Protein AF-A0A3N5JQF6-F1 (afdb_monomer_lite)

pLDDT: mean 88.03, std 6.86, range [58.97, 95.31]

Foldseek 3Di:
DEEAQEAEPDPDPVCSVVSNVVSVVVQVVQVPVPPDDYQDPVLRDVCPPPPDDVVVSCVSSVHPDYHYYHDDDDD

Radius of gyration: 12.5 Å; chains: 1; bounding box: 28×23×32 Å

Secondary structure (DSSP, 8-state):
-EEPPPEE-SS-THHHHHHHHHHHHHHHHHHT-TT-----HHHHHTTTT----HHHHHHHHT-S-EE--EE----

Sequence (75 aa):
MAVLPFVNMSSDPEQEYFSDGISEEILNSLSRVKELQVAGRTSSFAFKGQNQDLRRIGEALGVANILEGSVRKSG

Structure (mmCIF, N/CA/C/O backbone):
data_AF-A0A3N5JQF6-F1
#
_entry.id   AF-A0A3N5JQF6-F1
#
loop_
_atom_site.group_PDB
_atom_site.id
_atom_site.type_symbol
_atom_site.label_atom_id
_atom_site.label_alt_id
_atom_site.label_comp_id
_atom_site.label_asym_id
_atom_site.label_entity_id
_atom_site.label_seq_id
_atom_site.pdbx_PDB_ins_code
_atom_site.Cartn_x
_atom_site.Cartn_y
_atom_site.Cartn_z
_atom_site.occupancy
_atom_site.B_iso_or_equiv
_atom_site.auth_seq_id
_atom_site.auth_comp_id
_atom_site.auth_asym_id
_atom_site.auth_atom_id
_atom_site.pdbx_PDB_model_num
ATOM 1 N N . MET A 1 1 ? -8.479 3.227 7.012 1.00 92.44 1 MET A N 1
ATOM 2 C CA . MET A 1 1 ? -8.168 3.226 5.569 1.00 92.44 1 MET A CA 1
ATOM 3 C C . MET A 1 1 ? -6.809 2.593 5.346 1.00 92.44 1 MET A C 1
ATOM 5 O O . MET A 1 1 ? -6.006 2.600 6.268 1.00 92.44 1 MET A O 1
ATOM 9 N N . ALA A 1 2 ? -6.540 2.060 4.165 1.00 94.06 2 ALA A N 1
ATOM 10 C CA . ALA A 1 2 ? -5.218 1.561 3.792 1.00 94.06 2 ALA A CA 1
ATOM 11 C C . ALA A 1 2 ? -4.712 2.275 2.539 1.00 94.06 2 ALA A C 1
ATOM 13 O O . ALA A 1 2 ? -5.516 2.734 1.728 1.00 94.06 2 ALA A O 1
ATOM 14 N N . VAL A 1 3 ? -3.391 2.354 2.396 1.00 94.38 3 VAL A N 1
ATOM 15 C CA . VAL A 1 3 ? -2.722 2.791 1.166 1.00 94.38 3 VAL A CA 1
ATOM 16 C C . VAL A 1 3 ? -1.965 1.586 0.638 1.00 94.38 3 VAL A C 1
ATOM 18 O O . VAL A 1 3 ? -1.009 1.144 1.275 1.00 94.38 3 VAL A O 1
ATOM 21 N N . LEU A 1 4 ? -2.423 1.019 -0.474 1.00 93.31 4 LEU A N 1
ATOM 22 C CA . LEU A 1 4 ? -1.714 -0.083 -1.116 1.00 93.31 4 LEU A CA 1
ATOM 23 C C . LEU A 1 4 ? -0.506 0.454 -1.891 1.00 93.31 4 LEU A C 1
ATOM 25 O O . LEU A 1 4 ? -0.542 1.604 -2.330 1.00 93.31 4 LEU A O 1
ATOM 29 N N . PRO A 1 5 ? 0.561 -0.346 -2.064 1.00 91.06 5 PRO A N 1
ATOM 30 C CA . PRO A 1 5 ? 1.713 0.058 -2.861 1.00 91.06 5 PRO A CA 1
ATOM 31 C C . PRO A 1 5 ? 1.291 0.406 -4.283 1.00 91.06 5 PRO A C 1
ATOM 33 O O . PRO A 1 5 ? 0.593 -0.368 -4.942 1.00 91.06 5 PRO A O 1
ATOM 36 N N . PHE A 1 6 ? 1.702 1.581 -4.745 1.00 91.06 6 PHE A N 1
ATOM 37 C CA . PHE A 1 6 ? 1.361 2.055 -6.073 1.00 91.06 6 PHE A CA 1
ATOM 38 C C . PHE A 1 6 ? 2.113 1.241 -7.114 1.00 91.06 6 PHE A C 1
ATOM 40 O O . PHE A 1 6 ? 3.299 0.946 -6.971 1.00 91.06 6 PHE A O 1
ATOM 47 N N . VAL A 1 7 ? 1.413 0.904 -8.189 1.00 87.38 7 VAL A N 1
ATOM 48 C CA . VAL A 1 7 ? 1.977 0.104 -9.271 1.00 87.38 7 VAL A CA 1
ATOM 49 C C . VAL A 1 7 ? 2.876 0.980 -10.136 1.00 87.38 7 VAL A C 1
ATOM 51 O O . VAL A 1 7 ? 2.461 2.039 -10.617 1.00 87.38 7 VAL A O 1
ATOM 54 N N . ASN A 1 8 ? 4.100 0.524 -10.378 1.00 84.25 8 ASN A N 1
ATOM 55 C CA . ASN A 1 8 ? 4.969 1.127 -11.374 1.00 84.25 8 ASN A CA 1
ATOM 56 C C . ASN A 1 8 ? 4.418 0.842 -12.781 1.00 84.25 8 ASN A C 1
ATOM 58 O O . ASN A 1 8 ? 4.340 -0.307 -13.211 1.00 84.25 8 ASN A O 1
ATOM 62 N N . MET A 1 9 ? 4.024 1.889 -13.510 1.00 81.69 9 MET A N 1
ATOM 63 C CA . MET A 1 9 ? 3.594 1.772 -14.912 1.00 81.69 9 MET A CA 1
ATOM 64 C C . MET A 1 9 ? 4.744 1.939 -15.917 1.00 81.69 9 MET A C 1
ATOM 66 O O . MET A 1 9 ? 4.504 1.908 -17.125 1.00 81.69 9 MET A O 1
ATOM 70 N N . SER A 1 10 ? 5.975 2.149 -15.446 1.00 75.56 10 SER A N 1
ATOM 71 C CA . SER A 1 10 ? 7.179 2.132 -16.276 1.00 75.56 10 SER A CA 1
ATOM 72 C C . SER A 1 10 ? 7.697 0.701 -16.439 1.00 75.56 10 SER A C 1
ATOM 74 O O . SER A 1 10 ? 7.580 -0.122 -15.537 1.00 75.56 10 SER A O 1
ATOM 76 N N . SER A 1 11 ? 8.328 0.405 -17.575 1.00 71.75 11 SER A N 1
ATOM 77 C CA . SER A 1 11 ? 9.035 -0.863 -17.811 1.00 71.75 11 SER A CA 1
ATOM 78 C C . SER A 1 11 ? 10.420 -0.927 -17.148 1.00 71.75 11 SER A C 1
ATOM 80 O O . SER A 1 11 ? 11.135 -1.910 -17.320 1.00 71.75 11 SER A O 1
ATOM 82 N N . ASP A 1 12 ? 10.804 0.117 -16.415 1.00 79.06 12 ASP A N 1
ATOM 83 C CA . ASP A 1 12 ? 12.078 0.229 -15.711 1.00 79.06 12 ASP A CA 1
ATOM 84 C C . ASP A 1 12 ? 11.945 -0.223 -14.238 1.00 79.06 12 ASP A C 1
ATOM 86 O O . ASP A 1 12 ? 11.257 0.450 -13.457 1.00 79.06 12 ASP A O 1
ATOM 90 N N . PRO A 1 13 ? 12.600 -1.331 -13.835 1.00 71.69 13 PRO A N 1
ATOM 91 C CA . PRO A 1 13 ? 12.595 -1.825 -12.459 1.00 71.69 13 PRO A CA 1
ATOM 92 C C . PRO A 1 13 ? 13.189 -0.839 -11.448 1.00 71.69 13 PRO A C 1
ATOM 94 O O . PRO A 1 13 ? 12.808 -0.875 -10.279 1.00 71.69 13 PRO A O 1
ATOM 97 N N . GLU A 1 14 ? 14.082 0.068 -11.864 1.00 74.31 14 GLU A N 1
ATOM 98 C CA . GLU A 1 14 ? 14.636 1.093 -10.968 1.00 74.31 14 GLU A CA 1
ATOM 99 C C . GLU A 1 14 ? 13.552 2.080 -10.497 1.00 74.31 14 GLU A C 1
ATOM 101 O O . GLU A 1 14 ? 13.683 2.713 -9.447 1.00 74.31 14 GLU A O 1
ATOM 106 N N . GLN A 1 15 ? 12.429 2.170 -11.217 1.00 76.62 15 GLN A N 1
ATOM 107 C CA . GLN A 1 15 ? 11.286 3.008 -10.845 1.00 76.62 15 GLN A CA 1
ATOM 108 C C . GLN A 1 15 ? 10.318 2.338 -9.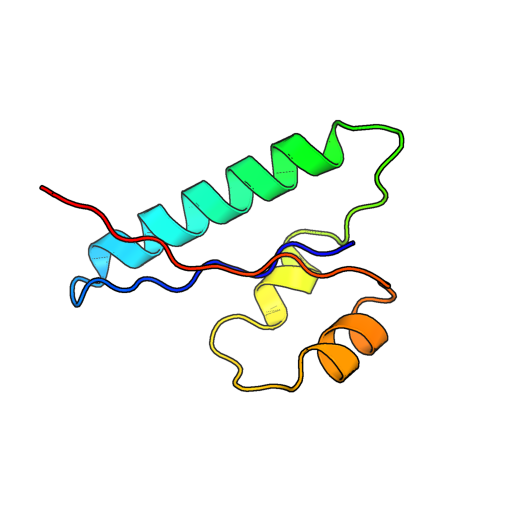864 1.00 76.62 15 GLN A C 1
ATOM 110 O O . GLN A 1 15 ? 9.414 2.995 -9.338 1.00 76.62 15 GLN A O 1
ATOM 115 N N . GLU A 1 16 ? 10.531 1.061 -9.549 1.00 81.56 16 GLU A N 1
ATOM 116 C CA . GLU A 1 16 ? 9.773 0.366 -8.510 1.00 81.56 16 GLU A CA 1
ATOM 117 C C . GLU A 1 16 ? 10.055 0.987 -7.138 1.00 81.56 16 GLU A C 1
ATOM 119 O O . GLU A 1 16 ? 9.128 1.316 -6.400 1.00 81.56 16 GLU A O 1
ATOM 124 N N . TYR A 1 17 ? 11.331 1.265 -6.847 1.00 84.25 17 TYR A N 1
ATOM 125 C CA . TYR A 1 17 ? 11.743 1.948 -5.618 1.00 84.25 17 TYR A CA 1
ATOM 126 C C . TYR A 1 17 ? 11.134 3.352 -5.511 1.00 84.25 17 TYR A C 1
ATOM 128 O O . TYR A 1 17 ? 10.746 3.791 -4.430 1.00 84.25 17 TYR A O 1
ATOM 136 N N . PHE A 1 18 ? 11.007 4.057 -6.639 1.00 85.62 18 PHE A N 1
ATOM 137 C CA . PHE A 1 18 ? 10.343 5.358 -6.674 1.00 85.62 18 PHE A CA 1
ATOM 138 C C . PHE A 1 18 ? 8.850 5.236 -6.345 1.00 85.62 18 PHE A C 1
ATOM 140 O O . PHE A 1 18 ? 8.335 6.000 -5.531 1.00 85.62 18 PHE A O 1
ATOM 147 N N . SER A 1 19 ? 8.166 4.253 -6.931 1.00 86.88 19 SER A N 1
ATOM 148 C CA . SER A 1 19 ? 6.741 3.997 -6.680 1.00 86.88 19 SER A CA 1
ATOM 149 C C . SER A 1 19 ? 6.480 3.612 -5.219 1.00 86.88 19 SER A C 1
ATOM 151 O O . SER A 1 19 ? 5.541 4.119 -4.597 1.00 86.88 19 SER A O 1
ATOM 153 N N . ASP A 1 20 ? 7.361 2.798 -4.636 1.00 87.56 20 ASP A N 1
ATOM 154 C CA . ASP A 1 20 ? 7.335 2.454 -3.213 1.00 87.56 20 ASP A CA 1
ATOM 155 C C . ASP A 1 20 ? 7.568 3.675 -2.324 1.00 87.56 20 ASP A C 1
ATOM 157 O O . ASP A 1 20 ? 6.786 3.916 -1.404 1.00 87.56 20 ASP A O 1
ATOM 161 N N . GLY A 1 21 ? 8.578 4.493 -2.632 1.00 89.50 21 GLY A N 1
ATOM 162 C CA . GLY A 1 21 ? 8.867 5.722 -1.893 1.00 89.50 21 GLY A CA 1
ATOM 163 C C . GLY A 1 21 ? 7.691 6.705 -1.891 1.00 89.50 21 GLY A C 1
ATOM 164 O O . GLY A 1 21 ? 7.353 7.263 -0.848 1.00 89.50 21 GLY A O 1
ATOM 165 N N . ILE A 1 22 ? 7.004 6.870 -3.026 1.00 90.12 22 ILE A N 1
ATOM 166 C CA . ILE A 1 22 ? 5.784 7.690 -3.109 1.00 90.12 22 ILE A CA 1
ATOM 167 C C . ILE A 1 22 ? 4.660 7.096 -2.251 1.00 90.12 22 ILE A C 1
ATOM 169 O O . ILE A 1 22 ? 3.999 7.824 -1.509 1.00 90.12 22 ILE A O 1
ATOM 173 N N . SER A 1 23 ? 4.462 5.779 -2.315 1.00 89.88 23 SER A N 1
ATOM 174 C CA . SER A 1 23 ? 3.444 5.085 -1.517 1.00 89.88 23 SER A CA 1
ATOM 175 C C . SER A 1 23 ? 3.686 5.263 -0.016 1.00 89.88 23 SER A C 1
ATOM 177 O O . SER A 1 23 ? 2.753 5.520 0.747 1.00 89.88 23 SER A O 1
ATOM 179 N N . GLU A 1 24 ? 4.946 5.175 0.410 1.00 90.00 24 GLU A N 1
ATOM 180 C CA . GLU A 1 24 ? 5.355 5.408 1.794 1.00 90.00 24 GLU A CA 1
ATOM 181 C C . GLU A 1 24 ? 5.127 6.844 2.242 1.00 90.00 24 GLU A C 1
ATOM 183 O O . GLU A 1 24 ? 4.598 7.057 3.333 1.00 90.00 24 GLU A O 1
ATOM 188 N N . GLU A 1 25 ? 5.479 7.831 1.420 1.00 92.38 25 GLU A N 1
ATOM 189 C CA . GLU A 1 25 ? 5.301 9.233 1.791 1.00 92.38 25 GLU A CA 1
ATOM 190 C C . GLU A 1 25 ? 3.817 9.599 1.927 1.00 92.38 25 GLU A C 1
ATOM 192 O O . GLU A 1 25 ? 3.432 10.328 2.846 1.00 92.38 25 GLU A O 1
ATOM 197 N N . ILE A 1 26 ? 2.957 9.035 1.071 1.00 91.50 26 ILE A N 1
ATOM 198 C CA . ILE A 1 26 ? 1.500 9.181 1.177 1.00 91.50 26 ILE A CA 1
ATOM 199 C C . ILE A 1 26 ? 0.991 8.516 2.457 1.00 91.50 26 ILE A C 1
ATOM 201 O O . ILE A 1 26 ? 0.249 9.142 3.216 1.00 91.50 26 ILE A O 1
ATOM 205 N N . LEU A 1 27 ? 1.408 7.278 2.737 1.00 91.44 27 LEU A N 1
ATOM 206 C CA . LEU A 1 27 ? 1.016 6.565 3.953 1.00 91.44 27 LEU A CA 1
ATOM 207 C C . LEU A 1 27 ? 1.437 7.335 5.212 1.00 91.44 27 LEU A C 1
ATOM 209 O O . LEU A 1 27 ? 0.628 7.510 6.124 1.00 91.44 27 LEU A O 1
ATOM 213 N N . ASN A 1 28 ? 2.668 7.847 5.243 1.00 91.19 28 ASN A N 1
ATOM 214 C CA . ASN A 1 28 ? 3.199 8.658 6.338 1.00 91.19 28 ASN A CA 1
ATOM 215 C C . ASN A 1 28 ? 2.473 9.999 6.474 1.00 91.19 28 ASN A C 1
ATOM 217 O O . ASN A 1 28 ? 2.267 10.492 7.581 1.00 91.19 28 ASN A O 1
ATOM 221 N N . SER A 1 29 ? 2.081 10.615 5.362 1.00 92.94 29 SER A N 1
ATOM 222 C CA . SER A 1 29 ? 1.340 11.875 5.386 1.00 92.94 29 SER A CA 1
ATOM 223 C C . SER A 1 29 ? -0.083 11.686 5.900 1.00 92.94 29 SER A C 1
ATOM 225 O O . SER A 1 29 ? -0.530 12.469 6.736 1.00 92.94 29 SER A O 1
ATOM 227 N N . LEU A 1 30 ? -0.765 10.618 5.485 1.00 90.75 30 LEU A N 1
ATOM 228 C CA . LEU A 1 30 ? -2.111 10.298 5.958 1.00 90.75 30 LEU A CA 1
ATOM 229 C C . LEU A 1 30 ? -2.121 9.822 7.414 1.00 90.75 30 LEU A C 1
ATOM 231 O O . LEU A 1 30 ? -3.042 10.165 8.146 1.00 90.75 30 LEU A O 1
ATOM 235 N N . SER A 1 31 ? -1.095 9.095 7.868 1.00 89.88 31 SER A N 1
ATOM 236 C CA . SER A 1 31 ? -1.003 8.636 9.264 1.00 89.88 31 SER A CA 1
ATOM 237 C C . SER A 1 31 ? -0.814 9.776 10.272 1.00 89.88 31 SER A C 1
ATOM 239 O O . SER A 1 31 ? -1.096 9.606 11.457 1.00 89.88 31 SER A O 1
ATOM 241 N N . ARG A 1 32 ? -0.369 10.953 9.810 1.00 91.44 32 ARG A N 1
ATOM 242 C CA . ARG A 1 32 ? -0.270 12.179 10.619 1.00 91.44 32 ARG A CA 1
ATOM 243 C C . ARG A 1 32 ? -1.608 12.907 10.787 1.00 91.44 32 ARG A C 1
ATOM 245 O O . ARG A 1 32 ? -1.716 13.759 11.669 1.00 91.44 32 ARG A O 1
ATOM 252 N N . VAL A 1 33 ? -2.619 12.589 9.9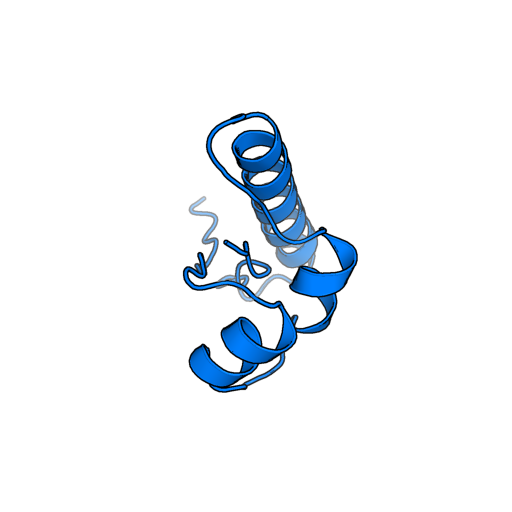77 1.00 93.06 33 VAL A N 1
ATOM 253 C CA . VAL A 1 33 ? -3.966 13.161 10.098 1.00 93.06 33 VAL A CA 1
ATOM 254 C C . VAL A 1 33 ? -4.708 12.406 11.198 1.00 93.06 33 VAL A C 1
ATOM 256 O O . VAL A 1 33 ? -5.021 11.230 11.046 1.00 93.06 33 VAL A O 1
ATOM 259 N N . LYS A 1 34 ? -4.982 13.068 12.326 1.00 88.94 34 LYS A N 1
ATOM 260 C CA . LYS A 1 34 ? -5.526 12.418 13.536 1.00 88.94 34 LYS A CA 1
ATOM 261 C C . LYS A 1 34 ? -6.910 11.806 13.319 1.00 88.94 34 LYS A C 1
ATOM 263 O O . LYS A 1 34 ? -7.273 10.842 13.984 1.00 88.94 34 LYS A O 1
ATOM 268 N N . GLU A 1 35 ? -7.671 12.375 12.399 1.00 91.81 35 GLU A N 1
ATOM 269 C CA . GLU A 1 35 ? -9.003 11.945 12.001 1.00 91.81 35 GLU A CA 1
ATOM 270 C C . GLU A 1 35 ? -8.971 10.695 11.106 1.00 91.81 35 GLU A C 1
ATOM 272 O O . GLU A 1 35 ? -10.005 10.060 10.898 1.00 91.81 35 GLU A O 1
ATOM 277 N N . LEU A 1 36 ? -7.797 10.317 10.584 1.00 89.75 36 LEU A N 1
ATOM 278 C CA . LEU A 1 36 ? -7.617 9.145 9.738 1.00 89.75 36 LEU A CA 1
ATOM 279 C C . LEU A 1 36 ? -6.936 8.016 10.511 1.00 89.75 36 LEU A C 1
ATOM 281 O O . LEU A 1 36 ? -5.768 8.081 10.882 1.00 89.75 36 LEU A O 1
ATOM 285 N N . GLN A 1 37 ? -7.653 6.909 10.678 1.00 89.62 37 GLN A N 1
ATOM 286 C CA . GLN A 1 37 ? -7.037 5.648 11.081 1.00 89.62 37 GLN A CA 1
ATOM 287 C C . GLN A 1 37 ? -6.461 4.960 9.845 1.00 89.62 37 GLN A C 1
ATOM 289 O O . GLN A 1 37 ? -7.216 4.578 8.946 1.00 89.62 37 GLN A O 1
ATOM 294 N N . VAL A 1 38 ? -5.139 4.800 9.786 1.00 92.06 38 VAL A N 1
ATOM 295 C CA . VAL A 1 38 ? -4.433 4.214 8.637 1.00 92.06 38 VAL A CA 1
ATOM 296 C C . VAL A 1 38 ? -3.844 2.852 9.014 1.00 92.06 38 VAL A C 1
ATOM 298 O O . VAL A 1 38 ? -3.197 2.721 10.051 1.00 92.06 38 VAL A O 1
ATOM 301 N N . ALA A 1 39 ? -4.070 1.831 8.181 1.00 92.88 39 ALA A N 1
ATOM 302 C CA . ALA A 1 39 ? -3.455 0.517 8.345 1.00 92.88 39 ALA A CA 1
ATOM 303 C C . ALA A 1 39 ? -1.928 0.622 8.209 1.00 92.88 39 ALA A C 1
ATOM 305 O O . ALA A 1 39 ? -1.415 1.360 7.367 1.00 92.88 39 ALA A O 1
ATOM 306 N N . GLY A 1 40 ? -1.197 -0.127 9.035 1.00 88.81 40 GLY A N 1
ATOM 307 C CA . GLY A 1 40 ? 0.263 -0.063 9.063 1.00 88.81 40 GLY A CA 1
ATOM 308 C C . GLY A 1 40 ? 0.907 -0.399 7.712 1.00 88.81 40 GLY A C 1
ATOM 309 O O . GLY A 1 40 ? 0.374 -1.194 6.932 1.00 88.81 40 GLY A O 1
ATOM 310 N N . ARG A 1 41 ? 2.092 0.179 7.462 1.00 87.38 41 ARG A N 1
ATOM 311 C CA . ARG A 1 41 ? 2.873 -0.026 6.229 1.00 87.38 41 ARG A CA 1
ATOM 312 C C . ARG A 1 41 ? 3.050 -1.505 5.904 1.00 87.38 41 ARG A C 1
ATOM 314 O O . ARG A 1 41 ? 2.672 -1.930 4.822 1.00 87.38 41 ARG A O 1
ATOM 321 N 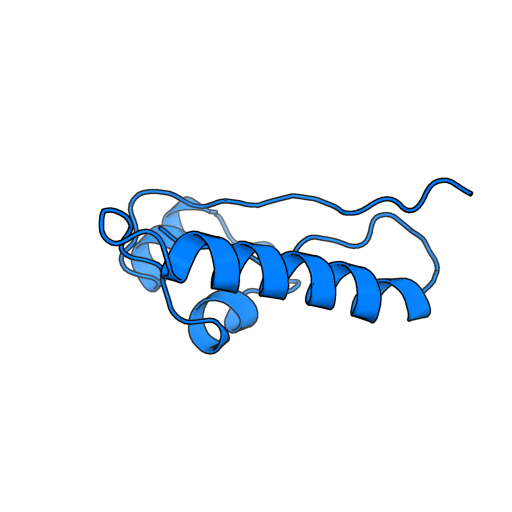N . THR A 1 42 ? 3.556 -2.297 6.847 1.00 89.94 42 THR A N 1
ATOM 322 C CA . THR A 1 42 ? 3.821 -3.730 6.636 1.00 89.94 42 THR A CA 1
ATOM 323 C C . THR A 1 42 ? 2.568 -4.498 6.219 1.00 89.94 42 THR A C 1
ATOM 325 O O . THR A 1 42 ? 2.631 -5.314 5.304 1.00 89.94 42 THR A O 1
ATOM 328 N N . SER A 1 43 ? 1.423 -4.206 6.843 1.00 92.06 43 SER A N 1
ATOM 329 C CA . SER A 1 43 ? 0.155 -4.860 6.515 1.00 92.06 43 SER A CA 1
ATOM 330 C C . SER A 1 43 ? -0.310 -4.504 5.106 1.00 92.06 43 SER A C 1
ATOM 332 O O . SER A 1 43 ? -0.702 -5.389 4.355 1.00 92.06 43 SER A O 1
ATOM 334 N N . SER A 1 44 ? -0.221 -3.229 4.718 1.00 91.06 44 SER A N 1
ATOM 335 C CA . SER A 1 44 ? -0.615 -2.792 3.373 1.00 91.06 44 SER A CA 1
ATOM 336 C C . SER A 1 44 ? 0.332 -3.333 2.291 1.00 91.06 44 SER A C 1
ATOM 338 O O . SER A 1 44 ? -0.116 -3.798 1.246 1.00 91.06 44 SER A O 1
ATOM 340 N N . PHE A 1 45 ? 1.643 -3.343 2.557 1.00 90.50 45 PHE A N 1
ATOM 341 C CA . PHE A 1 45 ? 2.663 -3.830 1.622 1.00 90.50 45 PHE A CA 1
ATOM 342 C C . PHE A 1 45 ? 2.640 -5.349 1.425 1.00 90.50 45 PHE A C 1
ATOM 344 O O . PHE A 1 45 ? 3.099 -5.825 0.389 1.00 90.50 45 PHE A O 1
ATOM 351 N N . ALA A 1 46 ? 2.055 -6.116 2.351 1.00 92.31 46 ALA A N 1
ATOM 352 C CA . ALA A 1 46 ? 1.871 -7.557 2.180 1.00 92.31 46 ALA A CA 1
ATOM 353 C C . ALA A 1 46 ? 1.045 -7.908 0.927 1.00 92.31 46 ALA A C 1
ATOM 355 O O . ALA A 1 4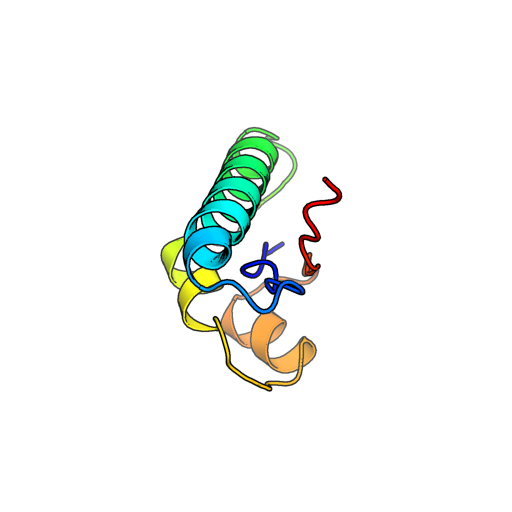6 ? 1.205 -8.994 0.375 1.00 92.31 46 ALA A O 1
ATOM 356 N N . PHE A 1 47 ? 0.205 -6.983 0.450 1.00 91.19 47 PHE A N 1
ATOM 357 C CA . PHE A 1 47 ? -0.634 -7.156 -0.737 1.00 91.19 47 PHE A CA 1
ATOM 358 C C . PHE A 1 47 ? 0.022 -6.679 -2.041 1.00 91.19 47 PHE A C 1
ATOM 360 O O . PHE A 1 47 ? -0.603 -6.750 -3.099 1.00 91.19 47 PHE A O 1
ATOM 367 N N . LYS A 1 48 ? 1.282 -6.222 -2.008 1.00 87.00 48 LYS A N 1
ATOM 368 C CA . LYS A 1 48 ? 1.997 -5.785 -3.213 1.00 87.00 48 LYS A CA 1
ATOM 369 C C . LYS A 1 48 ? 2.049 -6.898 -4.261 1.00 87.00 48 LYS A C 1
ATOM 371 O O . LYS A 1 48 ? 2.407 -8.031 -3.950 1.00 87.00 48 LYS A O 1
ATOM 376 N N . GLY A 1 49 ? 1.713 -6.567 -5.508 1.00 83.44 49 GLY A N 1
ATOM 377 C CA . GLY A 1 49 ? 1.755 -7.512 -6.629 1.00 83.44 49 GLY A CA 1
ATOM 378 C C . GLY A 1 49 ? 0.718 -8.638 -6.550 1.00 83.44 49 GLY A C 1
ATOM 379 O O . GLY A 1 49 ? 0.733 -9.538 -7.389 1.00 83.44 49 GLY A O 1
ATOM 380 N N . GLN A 1 50 ? -0.190 -8.607 -5.570 1.00 86.44 50 GLN A N 1
ATOM 381 C CA . GLN A 1 50 ? -1.293 -9.552 -5.499 1.00 86.44 50 GLN A CA 1
ATOM 382 C C . GLN A 1 50 ? -2.472 -9.037 -6.319 1.00 86.44 50 GLN A C 1
ATOM 384 O O . GLN A 1 50 ? -2.937 -7.918 -6.126 1.00 86.44 50 GLN A 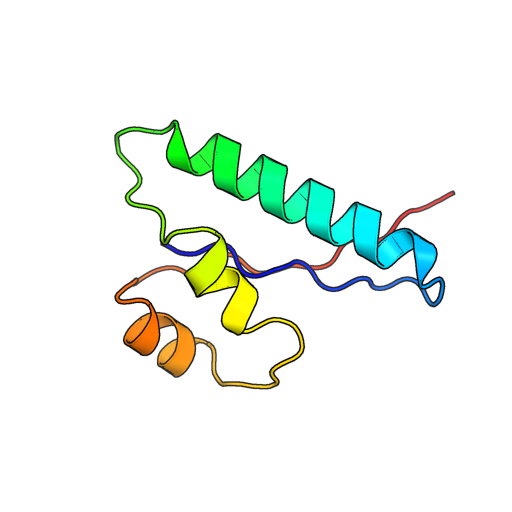O 1
ATOM 389 N N . ASN A 1 51 ? -3.006 -9.885 -7.194 1.00 80.94 51 ASN A N 1
ATOM 390 C CA . ASN A 1 51 ? -4.243 -9.603 -7.916 1.00 80.94 51 ASN A CA 1
ATOM 391 C C . ASN A 1 51 ? -5.447 -10.102 -7.096 1.00 80.94 51 ASN A C 1
ATOM 393 O O . ASN A 1 51 ? -6.086 -11.099 -7.436 1.00 80.94 51 ASN A O 1
ATOM 397 N N . GLN A 1 52 ? -5.671 -9.475 -5.938 1.00 87.25 52 GLN A N 1
ATOM 398 C CA . GLN A 1 52 ? -6.789 -9.772 -5.040 1.00 87.25 52 GLN A CA 1
ATOM 399 C C . GLN A 1 52 ? -7.877 -8.703 -5.137 1.00 87.25 52 GLN A C 1
ATOM 401 O O . GLN A 1 52 ? -7.605 -7.531 -5.370 1.00 87.25 52 GLN A O 1
ATOM 406 N N . ASP A 1 53 ? -9.124 -9.116 -4.910 1.00 91.50 53 ASP A N 1
ATOM 407 C CA . ASP A 1 53 ? -10.264 -8.203 -4.835 1.00 91.50 53 ASP A CA 1
ATOM 408 C C . ASP A 1 53 ? -10.089 -7.209 -3.675 1.00 91.50 53 ASP A C 1
ATOM 410 O O . ASP A 1 53 ? -9.869 -7.613 -2.529 1.00 91.50 53 ASP A O 1
ATOM 414 N N . LEU A 1 54 ? -10.233 -5.913 -3.964 1.00 91.12 54 LEU A N 1
ATOM 415 C CA . LEU A 1 54 ? -10.064 -4.836 -2.985 1.00 91.12 54 LEU A CA 1
ATOM 416 C C . LEU A 1 54 ? -10.961 -4.986 -1.754 1.00 91.12 54 LEU A C 1
ATOM 418 O O . LEU A 1 54 ? -10.557 -4.609 -0.658 1.00 91.12 54 LEU A O 1
ATOM 422 N N . ARG A 1 55 ? -12.154 -5.574 -1.889 1.00 92.44 55 ARG A N 1
ATOM 423 C CA . ARG A 1 55 ? -13.051 -5.806 -0.749 1.00 92.44 55 ARG A CA 1
ATOM 424 C C . ARG A 1 55 ? -12.429 -6.788 0.234 1.00 92.44 55 ARG A C 1
ATOM 426 O O . ARG A 1 55 ? -12.434 -6.528 1.431 1.00 92.44 55 ARG A O 1
ATOM 433 N N . ARG A 1 56 ? -11.809 -7.860 -0.271 1.00 94.81 56 ARG A N 1
ATOM 434 C CA . ARG A 1 56 ? -11.112 -8.853 0.563 1.00 94.81 56 ARG A CA 1
ATOM 435 C C . ARG A 1 56 ? -9.883 -8.265 1.238 1.00 94.81 56 ARG A C 1
ATOM 437 O O . ARG A 1 56 ? -9.625 -8.564 2.398 1.00 94.81 56 ARG A O 1
ATOM 444 N N . ILE A 1 57 ? -9.144 -7.411 0.532 1.00 94.25 57 ILE A N 1
ATOM 445 C CA . ILE A 1 57 ? -8.002 -6.697 1.113 1.00 94.25 57 ILE A CA 1
ATOM 446 C C . ILE A 1 57 ? -8.485 -5.766 2.234 1.00 94.25 57 ILE A C 1
ATOM 448 O O . ILE A 1 57 ? -7.888 -5.731 3.306 1.00 94.25 57 ILE A O 1
ATOM 452 N N . GLY A 1 58 ? -9.596 -5.058 2.021 1.00 94.25 58 GLY A N 1
ATOM 453 C CA . GLY A 1 58 ? -10.208 -4.179 3.018 1.00 94.25 58 GLY A CA 1
ATOM 454 C C . GLY A 1 58 ? -10.655 -4.937 4.263 1.00 94.25 58 GLY A C 1
ATOM 455 O O . GLY A 1 58 ? -10.336 -4.526 5.376 1.00 94.25 58 GLY A O 1
ATOM 456 N N . GLU A 1 59 ? -11.308 -6.085 4.078 1.00 95.31 59 GLU A N 1
ATOM 457 C CA . GLU A 1 59 ? -11.680 -7.003 5.159 1.00 95.31 59 GLU A CA 1
ATOM 458 C C . GLU A 1 59 ? -10.449 -7.505 5.927 1.00 95.31 59 GLU A C 1
ATOM 460 O O . GLU A 1 59 ? -10.413 -7.409 7.153 1.00 95.31 59 GLU A O 1
ATOM 465 N N . ALA A 1 60 ? -9.411 -7.970 5.223 1.00 94.62 60 ALA A N 1
ATOM 466 C CA . ALA A 1 60 ? -8.178 -8.471 5.833 1.00 94.62 60 ALA A CA 1
ATOM 467 C C . ALA A 1 60 ? -7.409 -7.388 6.609 1.00 94.62 60 ALA A C 1
ATOM 469 O O . ALA A 1 60 ? -6.784 -7.677 7.630 1.00 94.62 60 ALA A O 1
ATOM 470 N N . LEU A 1 61 ? -7.460 -6.139 6.139 1.00 93.38 61 LEU A N 1
ATOM 471 C CA . LEU A 1 61 ? -6.841 -4.984 6.790 1.00 93.38 61 LEU A CA 1
ATOM 472 C C . LEU A 1 61 ? -7.743 -4.321 7.843 1.00 93.38 61 LEU A C 1
ATOM 474 O O . LEU A 1 61 ? -7.277 -3.429 8.552 1.00 93.38 61 LEU A O 1
ATOM 478 N N . GLY A 1 62 ? -9.014 -4.719 7.949 1.00 94.44 62 GLY A N 1
ATOM 479 C CA . GLY A 1 62 ? -9.990 -4.094 8.842 1.00 94.44 62 GLY A CA 1
ATOM 480 C C . GLY A 1 62 ? -10.308 -2.639 8.479 1.00 94.44 62 GLY A C 1
ATOM 481 O O . GLY A 1 62 ? -10.511 -1.810 9.366 1.00 94.44 62 GLY A O 1
ATOM 482 N N . VAL A 1 63 ? -10.311 -2.290 7.188 1.00 93.94 63 VAL A N 1
ATOM 483 C CA . VAL A 1 63 ? -10.529 -0.916 6.712 1.00 93.94 63 VAL A CA 1
ATOM 484 C C . VAL A 1 63 ? -11.694 -0.817 5.732 1.00 93.94 63 VAL A C 1
ATOM 486 O O . VAL A 1 63 ? -11.863 -1.652 4.854 1.00 93.94 63 VAL A O 1
ATOM 489 N N . ALA A 1 64 ? -12.457 0.272 5.837 1.00 91.94 64 ALA A N 1
ATOM 490 C CA . ALA A 1 64 ? -13.566 0.556 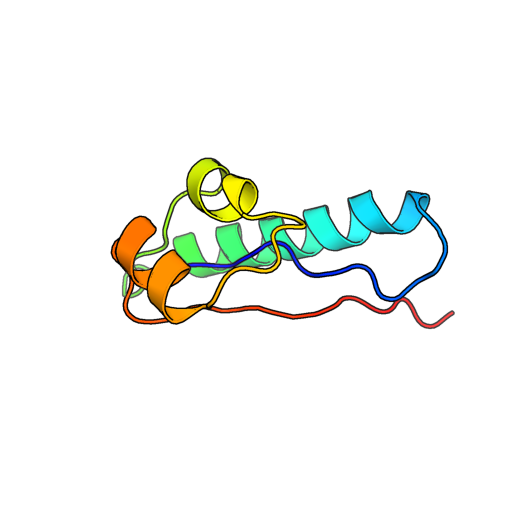4.923 1.00 91.94 64 ALA A CA 1
ATOM 491 C C . ALA A 1 64 ? -13.134 1.238 3.611 1.00 91.94 64 ALA A C 1
ATOM 493 O O . ALA A 1 64 ? -13.849 1.177 2.620 1.00 91.94 64 ALA A O 1
ATOM 494 N N . ASN A 1 65 ? -11.972 1.899 3.611 1.00 93.19 65 ASN A N 1
ATOM 495 C CA . ASN A 1 65 ? -11.474 2.682 2.480 1.00 93.19 65 ASN A CA 1
ATOM 496 C C . ASN A 1 65 ? -10.070 2.217 2.099 1.00 93.19 65 ASN A C 1
ATOM 498 O O . ASN A 1 65 ? -9.217 2.056 2.981 1.00 93.19 65 ASN A O 1
ATOM 502 N N . ILE A 1 66 ? -9.824 2.075 0.801 1.00 93.38 66 ILE A N 1
ATOM 503 C CA . ILE A 1 66 ? -8.519 1.747 0.229 1.00 93.38 66 ILE A CA 1
ATOM 504 C C . ILE A 1 66 ? -8.144 2.829 -0.775 1.00 93.38 66 ILE A C 1
ATOM 506 O O . ILE A 1 66 ? -8.960 3.219 -1.605 1.00 93.38 66 ILE A O 1
ATOM 510 N N . LEU A 1 67 ? -6.906 3.302 -0.680 1.00 92.62 67 LEU A N 1
ATOM 511 C CA . LEU A 1 67 ? -6.260 4.110 -1.698 1.00 92.62 67 LEU A CA 1
ATOM 512 C C . LEU A 1 67 ? -5.295 3.218 -2.480 1.00 92.62 67 LEU A C 1
ATOM 514 O O . LEU A 1 67 ? -4.363 2.657 -1.903 1.00 92.62 67 LEU A O 1
ATOM 518 N N . GLU A 1 68 ? -5.518 3.113 -3.783 1.00 89.44 68 GLU A N 1
ATOM 519 C CA . GLU A 1 68 ? -4.615 2.475 -4.736 1.00 89.44 68 GLU A CA 1
ATOM 520 C C . GLU A 1 68 ? -4.309 3.437 -5.885 1.00 89.44 68 GLU A C 1
ATOM 522 O O . GLU A 1 68 ? -5.016 4.426 -6.101 1.00 89.44 68 GLU A O 1
ATOM 527 N N . GLY A 1 69 ? -3.244 3.156 -6.624 1.00 88.62 69 GLY A N 1
ATOM 528 C CA . GLY A 1 69 ? -2.847 3.987 -7.743 1.00 88.62 69 GLY A CA 1
ATOM 529 C C . GLY A 1 69 ? -1.629 3.443 -8.460 1.00 88.62 69 GLY A C 1
ATOM 530 O O . GLY A 1 69 ? -1.090 2.386 -8.132 1.00 88.62 69 GLY A O 1
ATOM 531 N N . SER A 1 70 ? -1.187 4.200 -9.451 1.00 88.12 70 SER A N 1
ATOM 532 C CA . SER A 1 70 ? 0.011 3.898 -10.216 1.00 88.12 70 SER A CA 1
ATOM 533 C C . SER A 1 70 ? 0.877 5.130 -10.356 1.00 88.12 70 SER A C 1
ATOM 535 O O . SER A 1 70 ? 0.361 6.234 -10.546 1.00 88.12 70 SER A O 1
ATOM 537 N N . VAL A 1 71 ? 2.187 4.932 -10.346 1.00 86.50 71 VAL A N 1
ATOM 538 C CA . VAL A 1 71 ? 3.146 5.997 -10.616 1.00 86.50 71 VAL A CA 1
ATOM 539 C C . VAL A 1 71 ? 3.647 5.857 -12.046 1.00 86.50 71 VAL A C 1
ATOM 541 O O . VAL A 1 71 ? 4.039 4.780 -12.497 1.00 86.50 71 VAL A O 1
ATOM 544 N N . ARG A 1 72 ? 3.631 6.977 -12.771 1.00 83.50 72 ARG A N 1
ATOM 545 C CA . ARG A 1 72 ? 4.281 7.117 -14.072 1.00 83.50 72 ARG A CA 1
ATOM 546 C C . ARG A 1 72 ? 5.239 8.291 -13.991 1.00 83.50 72 ARG A C 1
ATOM 548 O O . ARG A 1 72 ? 4.811 9.425 -13.789 1.00 83.50 72 ARG A O 1
ATOM 555 N N . LYS A 1 73 ? 6.527 8.026 -14.176 1.00 73.69 73 LYS A N 1
ATOM 556 C CA . LYS A 1 73 ? 7.510 9.081 -14.386 1.00 73.69 73 LYS A CA 1
ATOM 557 C C . LYS A 1 73 ? 7.443 9.498 -15.851 1.00 73.69 73 LYS A C 1
ATOM 559 O O . LYS A 1 73 ? 7.792 8.720 -16.734 1.00 73.69 73 LYS A O 1
ATOM 564 N N . SER A 1 74 ? 6.970 10.709 -16.101 1.00 70.44 74 SER A N 1
ATOM 565 C CA . SER A 1 74 ? 7.164 11.357 -17.395 1.00 70.44 74 SER A CA 1
ATOM 566 C C . SER A 1 74 ? 8.513 12.067 -17.351 1.00 70.44 74 SER A C 1
ATOM 568 O O . SER A 1 74 ? 8.741 12.881 -16.454 1.00 70.44 74 SER A O 1
ATOM 570 N N . GLY A 1 75 ? 9.414 11.682 -18.254 1.00 58.97 75 GLY A N 1
ATOM 571 C CA . GLY A 1 75 ? 10.612 12.455 -18.583 1.00 58.97 75 GLY A CA 1
ATOM 572 C C . GLY A 1 75 ? 10.262 13.551 -19.573 1.00 58.97 75 GLY A C 1
ATOM 573 O O . GLY A 1 75 ? 9.466 13.249 -20.491 1.00 58.97 75 GLY A O 1
#